Protein AF-A0A1F8R1N7-F1 (afdb_monomer)

Structure (mmCIF, N/CA/C/O backbone):
data_AF-A0A1F8R1N7-F1
#
_entry.id   AF-A0A1F8R1N7-F1
#
loop_
_atom_site.group_PDB
_atom_site.id
_atom_site.type_symbol
_atom_site.label_atom_id
_atom_site.label_alt_id
_atom_site.label_comp_id
_atom_site.label_asym_id
_atom_site.label_entity_id
_atom_site.label_seq_id
_atom_site.pdbx_PDB_ins_code
_atom_site.Cartn_x
_atom_site.Cartn_y
_atom_site.Cartn_z
_atom_site.occupancy
_atom_site.B_iso_or_equiv
_atom_site.auth_seq_id
_atom_site.auth_comp_id
_atom_site.auth_asym_id
_atom_site.auth_atom_id
_atom_site.pdbx_PDB_model_num
ATOM 1 N N . MET A 1 1 ? 7.085 11.440 -38.238 1.00 51.53 1 MET A N 1
ATOM 2 C CA . MET A 1 1 ? 8.169 12.320 -37.747 1.00 51.53 1 MET A CA 1
ATOM 3 C C . MET A 1 1 ? 9.220 11.448 -37.085 1.00 51.53 1 MET A C 1
ATOM 5 O O . MET A 1 1 ? 8.847 10.588 -36.297 1.00 51.53 1 MET A O 1
ATOM 9 N N . ALA A 1 2 ? 10.485 11.597 -37.475 1.00 69.75 2 ALA A N 1
ATOM 10 C CA . ALA A 1 2 ? 11.589 10.784 -36.971 1.00 69.75 2 ALA A CA 1
ATOM 11 C C . ALA A 1 2 ? 11.955 11.189 -35.533 1.00 69.75 2 ALA A C 1
ATOM 13 O O . ALA A 1 2 ? 11.942 12.374 -35.202 1.00 69.75 2 ALA A O 1
ATOM 14 N N . TRP A 1 3 ? 12.261 10.209 -34.681 1.00 69.00 3 TRP A N 1
ATOM 15 C CA . TRP A 1 3 ? 12.754 10.440 -33.322 1.00 69.00 3 TRP A CA 1
ATOM 16 C C . TRP A 1 3 ? 14.112 11.156 -33.378 1.00 69.00 3 TRP A C 1
ATOM 18 O O . TRP A 1 3 ? 15.038 10.684 -34.038 1.00 69.00 3 TRP A O 1
ATOM 28 N N . VAL A 1 4 ? 14.226 12.312 -32.718 1.00 78.31 4 VAL A N 1
ATOM 29 C CA . VAL A 1 4 ? 15.441 13.140 -32.735 1.00 78.31 4 VAL A CA 1
ATOM 30 C C . VAL A 1 4 ? 16.352 12.725 -31.583 1.00 78.31 4 VAL A C 1
ATOM 32 O O . VAL A 1 4 ? 15.972 12.802 -30.412 1.00 78.31 4 VAL A O 1
ATOM 35 N N . LYS A 1 5 ? 17.578 12.303 -31.908 1.00 69.94 5 LYS A N 1
ATOM 36 C CA . LYS A 1 5 ? 18.599 11.933 -30.918 1.00 69.94 5 LYS A CA 1
ATOM 37 C C . LYS A 1 5 ? 18.843 13.110 -29.963 1.00 69.94 5 LYS A C 1
ATOM 39 O O . LYS A 1 5 ? 19.191 14.200 -30.401 1.00 69.94 5 LYS A O 1
ATOM 44 N N . GLY A 1 6 ? 18.657 12.881 -28.662 1.00 74.56 6 GLY A N 1
ATOM 45 C CA . GLY A 1 6 ? 18.794 13.906 -27.616 1.00 74.56 6 GLY A CA 1
ATOM 46 C C . GLY A 1 6 ? 17.485 14.588 -27.204 1.00 74.56 6 GLY A C 1
ATOM 47 O O . GLY A 1 6 ? 17.475 15.326 -26.221 1.00 74.56 6 GLY A O 1
ATOM 48 N N . GLN A 1 7 ? 16.371 14.306 -27.885 1.00 69.94 7 GLN A N 1
ATOM 49 C CA . GLN A 1 7 ? 15.054 14.802 -27.499 1.00 69.94 7 GLN A CA 1
ATOM 50 C C . GLN A 1 7 ? 14.266 13.697 -26.785 1.00 69.94 7 GLN A C 1
ATOM 52 O O . GLN A 1 7 ? 14.022 12.617 -27.326 1.00 69.94 7 GLN A O 1
ATOM 57 N N . SER A 1 8 ? 13.881 13.956 -25.532 1.00 74.62 8 SER A N 1
ATOM 58 C CA . SER A 1 8 ? 12.997 13.064 -24.777 1.00 74.62 8 SER A CA 1
ATOM 59 C C . SER A 1 8 ? 11.675 12.895 -25.529 1.00 74.62 8 SER A C 1
ATOM 61 O O . SER A 1 8 ? 11.036 13.886 -25.880 1.00 74.62 8 SER A O 1
ATOM 63 N N . GLY A 1 9 ? 11.219 11.651 -25.705 1.00 78.81 9 GLY A N 1
ATOM 64 C CA . GLY A 1 9 ? 9.892 11.351 -26.266 1.00 78.81 9 GLY A CA 1
ATOM 65 C C . GLY A 1 9 ? 8.728 11.874 -25.412 1.00 78.81 9 GLY A C 1
ATOM 66 O O . GLY A 1 9 ? 7.585 11.874 -25.855 1.00 78.81 9 GLY A O 1
ATOM 67 N N . ASN A 1 10 ? 9.015 12.359 -24.200 1.00 78.94 10 ASN A N 1
ATOM 68 C CA . ASN A 1 10 ? 8.086 13.097 -23.357 1.00 78.94 10 ASN A CA 1
ATOM 69 C C . ASN A 1 10 ? 8.626 14.524 -23.114 1.00 78.94 10 ASN A C 1
ATOM 71 O O . ASN A 1 10 ? 9.366 14.734 -22.142 1.00 78.94 10 ASN A O 1
ATOM 75 N N . PRO A 1 11 ? 8.268 15.502 -23.971 1.00 71.06 11 PRO A N 1
ATOM 76 C CA . PRO A 1 11 ? 8.748 16.886 -23.886 1.00 71.06 11 PRO A CA 1
ATOM 77 C C . PRO A 1 11 ? 8.355 17.591 -22.583 1.00 71.06 11 PRO A C 1
ATOM 79 O O . PRO A 1 11 ? 9.087 18.441 -22.088 1.00 71.06 11 PRO A O 1
ATOM 82 N N . ASN A 1 12 ? 7.219 17.206 -21.991 1.00 74.31 12 ASN A N 1
ATOM 83 C CA . ASN A 1 12 ? 6.725 17.765 -20.729 1.00 74.31 12 ASN A CA 1
ATOM 84 C C . ASN A 1 12 ? 7.313 17.071 -19.487 1.00 74.31 12 ASN A C 1
ATOM 86 O O . ASN A 1 12 ? 6.984 17.439 -18.354 1.00 74.31 12 ASN A O 1
ATOM 90 N N . GLY A 1 13 ? 8.178 16.073 -19.691 1.00 76.38 13 GLY A N 1
ATOM 91 C CA . GLY A 1 13 ? 8.804 15.299 -18.631 1.00 76.38 13 GLY A CA 1
ATOM 92 C C . GLY A 1 13 ? 7.802 14.541 -17.759 1.00 76.38 13 GLY A C 1
ATOM 93 O O . GLY A 1 13 ? 6.605 14.426 -18.041 1.00 76.38 13 GLY A O 1
ATOM 94 N N . ARG A 1 14 ? 8.297 13.979 -16.654 1.00 78.31 14 ARG A N 1
ATOM 95 C CA . ARG A 1 14 ? 7.434 13.318 -15.672 1.00 78.31 14 ARG A CA 1
ATOM 96 C C . ARG A 1 14 ? 6.408 14.331 -15.139 1.00 78.31 14 ARG A C 1
ATOM 98 O O . ARG A 1 14 ? 6.819 15.420 -14.728 1.00 78.31 14 ARG A O 1
ATOM 105 N N . PRO A 1 15 ? 5.107 13.988 -15.071 1.00 75.81 15 PRO A N 1
ATOM 106 C CA . PRO A 1 15 ? 4.104 14.861 -14.476 1.00 75.81 15 PRO A CA 1
ATOM 107 C C . PRO A 1 15 ? 4.576 15.407 -13.126 1.00 75.81 15 PRO A C 1
ATOM 109 O O . PRO A 1 15 ? 5.071 14.659 -12.277 1.00 75.81 15 PRO A O 1
ATOM 112 N N . ARG A 1 16 ? 4.447 16.728 -12.937 1.00 71.81 16 ARG A N 1
ATOM 113 C CA . ARG A 1 16 ? 4.850 17.415 -11.699 1.00 71.81 16 ARG A CA 1
ATOM 114 C C . ARG A 1 16 ? 4.289 16.670 -10.485 1.00 71.81 16 ARG A C 1
ATOM 116 O O . ARG A 1 16 ? 3.101 16.356 -10.478 1.00 71.81 16 ARG A O 1
ATOM 123 N N . LYS A 1 17 ? 5.115 16.450 -9.450 1.00 67.88 17 LYS A N 1
ATOM 124 C CA . LYS A 1 17 ? 4.814 15.582 -8.288 1.00 67.88 17 LYS A CA 1
ATOM 125 C C . LYS A 1 17 ? 3.396 15.760 -7.718 1.00 67.88 17 LYS A C 1
ATOM 127 O O . LYS A 1 17 ? 2.763 14.768 -7.405 1.00 67.88 17 LYS A O 1
ATOM 132 N N . LYS A 1 18 ? 2.866 16.988 -7.655 1.00 63.53 18 LYS A N 1
ATOM 133 C CA . LYS A 1 18 ? 1.514 17.296 -7.140 1.00 63.53 18 LYS A CA 1
ATOM 134 C C . LYS A 1 18 ? 0.350 16.719 -7.971 1.00 63.53 18 LYS A C 1
ATOM 136 O O . LYS A 1 18 ? -0.735 16.558 -7.434 1.00 63.53 18 LYS A O 1
ATOM 141 N N . ARG A 1 19 ? 0.562 16.420 -9.259 1.00 72.31 19 ARG A N 1
ATOM 142 C CA . ARG A 1 19 ? -0.432 15.823 -10.177 1.00 72.31 19 ARG A CA 1
ATOM 143 C C . ARG A 1 19 ? -0.252 14.316 -10.360 1.00 72.31 19 ARG A C 1
ATOM 145 O O . ARG A 1 19 ? -1.028 13.689 -11.070 1.00 72.31 19 ARG A O 1
ATOM 152 N N . ALA A 1 20 ? 0.790 13.731 -9.772 1.00 82.94 20 ALA A N 1
ATOM 153 C CA . ALA A 1 20 ? 1.000 12.297 -9.859 1.00 82.94 20 ALA A CA 1
ATOM 154 C C . ALA A 1 20 ? -0.038 11.574 -8.991 1.00 82.94 20 ALA A C 1
ATOM 156 O O . ALA A 1 20 ? -0.236 11.940 -7.832 1.00 82.94 20 ALA A O 1
ATOM 157 N N . LEU A 1 21 ? -0.645 10.509 -9.524 1.00 82.00 21 LEU A N 1
ATOM 158 C CA . LEU A 1 21 ? -1.600 9.672 -8.792 1.00 82.00 21 LEU A CA 1
ATOM 159 C C . LEU A 1 21 ? -1.032 9.203 -7.443 1.00 82.00 21 LEU A C 1
ATOM 161 O O . LEU A 1 21 ? -1.725 9.230 -6.436 1.00 82.00 21 LEU A O 1
ATOM 165 N N . SER A 1 22 ? 0.258 8.867 -7.392 1.00 82.88 22 SER A N 1
ATOM 166 C CA . SER A 1 22 ? 0.938 8.472 -6.154 1.00 82.88 22 SER A CA 1
ATOM 167 C C . SER A 1 22 ? 0.954 9.566 -5.081 1.00 82.88 22 SER A C 1
ATOM 169 O O . SER A 1 22 ? 0.879 9.255 -3.892 1.00 82.88 22 SER A O 1
ATOM 171 N N . ALA A 1 23 ? 1.025 10.841 -5.470 1.00 82.81 23 ALA A N 1
ATOM 172 C CA . ALA A 1 23 ? 0.930 11.951 -4.528 1.00 82.81 23 ALA A CA 1
ATOM 173 C C . ALA A 1 23 ? -0.506 12.129 -4.027 1.00 82.81 23 ALA A C 1
ATOM 175 O O . ALA A 1 23 ? -0.703 12.283 -2.826 1.00 82.81 23 ALA A O 1
ATOM 176 N N . LEU A 1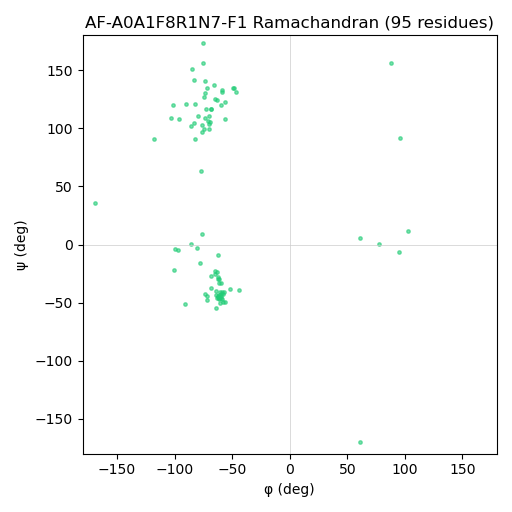 24 ? -1.498 12.024 -4.917 1.00 89.25 24 LEU A N 1
ATOM 177 C CA . LEU A 1 24 ? -2.913 12.084 -4.539 1.00 89.25 24 LEU A CA 1
ATOM 178 C C . LEU A 1 24 ? -3.285 10.945 -3.584 1.00 89.25 24 LEU A C 1
ATOM 180 O O . LEU A 1 24 ? -3.870 11.197 -2.534 1.00 89.25 24 LEU A O 1
ATOM 184 N N . LEU A 1 25 ? -2.868 9.714 -3.889 1.00 88.88 25 LEU A N 1
ATOM 185 C CA . LEU A 1 25 ? -3.076 8.547 -3.028 1.00 88.88 25 LEU A CA 1
ATOM 186 C C . LEU A 1 25 ? -2.410 8.722 -1.659 1.00 88.88 25 LEU A C 1
ATOM 188 O O . LEU A 1 25 ? -3.013 8.392 -0.640 1.00 88.88 25 LEU A O 1
ATOM 192 N N . ARG A 1 26 ? -1.196 9.288 -1.608 1.00 88.06 26 ARG A N 1
ATOM 193 C CA . ARG A 1 26 ? -0.511 9.587 -0.340 1.00 88.06 26 ARG A CA 1
ATOM 194 C C . ARG A 1 26 ? -1.264 10.634 0.480 1.00 88.06 26 ARG A C 1
ATOM 196 O O . ARG A 1 26 ? -1.404 10.453 1.688 1.00 88.06 26 ARG A O 1
ATOM 203 N N . THR A 1 27 ? -1.750 11.696 -0.159 1.00 92.06 27 THR A N 1
ATOM 204 C CA . THR A 1 27 ? -2.542 12.740 0.502 1.00 92.06 27 THR A CA 1
ATOM 205 C C . THR A 1 27 ? -3.853 12.171 1.033 1.00 92.06 27 THR A C 1
ATOM 207 O O . THR A 1 27 ? -4.108 12.258 2.231 1.00 92.06 27 THR A O 1
ATOM 210 N N . VAL A 1 28 ? -4.652 11.524 0.180 1.00 92.81 28 VAL A N 1
ATOM 211 C CA . VAL A 1 28 ? -5.951 10.950 0.563 1.00 92.81 28 VAL A CA 1
ATOM 212 C C . VAL A 1 28 ? -5.779 9.877 1.636 1.00 92.81 28 VAL A C 1
ATOM 214 O O . VAL A 1 28 ? -6.467 9.918 2.654 1.00 92.81 28 VAL A O 1
ATOM 217 N N . GLY A 1 29 ? -4.828 8.958 1.467 1.00 91.81 29 GLY A N 1
ATOM 218 C CA . GLY A 1 29 ? -4.559 7.894 2.435 1.00 91.81 29 GLY A CA 1
ATOM 219 C C . GLY A 1 29 ? -4.082 8.402 3.801 1.00 91.81 29 GLY A C 1
ATOM 220 O O . GLY A 1 29 ? -4.255 7.708 4.801 1.00 91.81 29 GLY A O 1
ATOM 221 N N . GLY A 1 30 ? -3.498 9.603 3.865 1.00 93.19 30 GLY A N 1
ATOM 222 C CA . GLY A 1 30 ? -3.104 10.257 5.115 1.00 93.19 30 GLY A CA 1
ATOM 223 C C . GLY A 1 30 ? -4.259 10.907 5.884 1.00 93.19 30 GLY A C 1
ATOM 224 O O . GLY A 1 30 ? -4.092 11.207 7.064 1.00 93.19 30 GLY A O 1
ATOM 225 N N . THR A 1 31 ? -5.416 11.113 5.248 1.00 95.88 31 THR A N 1
ATOM 226 C CA . THR A 1 31 ? -6.595 11.702 5.904 1.00 95.88 31 THR A CA 1
ATOM 227 C C . THR A 1 31 ? -7.291 10.707 6.833 1.00 95.88 31 THR A C 1
ATOM 229 O O . 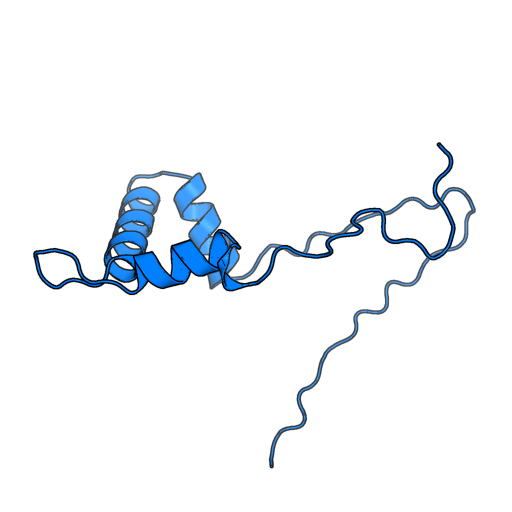THR A 1 31 ? -7.163 9.486 6.681 1.00 95.88 31 THR A O 1
ATOM 232 N N . LYS A 1 32 ? -8.030 11.239 7.811 1.00 95.38 32 LYS A N 1
ATOM 233 C CA . LYS A 1 32 ? -8.904 10.453 8.685 1.00 95.38 32 LYS A CA 1
ATOM 234 C C . LYS A 1 32 ? -10.271 10.241 8.025 1.00 95.38 32 LYS A C 1
ATOM 236 O O . LYS A 1 32 ? -10.687 11.044 7.191 1.00 95.38 32 LYS A O 1
ATOM 241 N N . THR A 1 33 ? -10.926 9.133 8.347 1.00 92.44 33 THR A N 1
ATOM 242 C CA . THR A 1 33 ? -12.360 8.928 8.116 1.00 92.44 33 THR A CA 1
ATOM 243 C C . THR A 1 33 ? -13.172 9.717 9.138 1.00 92.44 33 THR A C 1
ATOM 245 O O . THR A 1 33 ? -12.602 10.266 10.085 1.00 92.44 33 THR A O 1
ATOM 248 N N . ASP A 1 34 ? -14.492 9.739 8.966 1.00 91.62 34 ASP A N 1
ATOM 249 C CA . ASP A 1 34 ? -15.413 10.398 9.900 1.00 91.62 34 ASP A CA 1
ATOM 250 C C . ASP A 1 34 ? -15.308 9.787 11.311 1.00 91.62 34 ASP A C 1
ATOM 252 O O . ASP A 1 34 ? -15.305 10.508 12.304 1.00 91.62 34 ASP A O 1
ATOM 256 N N . ASP A 1 35 ? -15.027 8.481 11.396 1.00 90.88 35 ASP A N 1
ATOM 257 C CA . ASP A 1 35 ? -14.740 7.755 12.647 1.00 90.88 35 ASP A CA 1
ATOM 258 C C . ASP A 1 35 ? -13.324 8.003 13.218 1.00 90.88 35 ASP A C 1
ATOM 260 O O . ASP A 1 35 ? -12.855 7.290 14.108 1.00 90.88 35 ASP A O 1
ATOM 264 N N . GLY A 1 36 ? -12.567 8.953 12.663 1.00 92.12 36 GLY A N 1
ATOM 265 C CA . GLY A 1 36 ? -11.241 9.347 13.151 1.00 92.12 36 GLY A CA 1
ATOM 266 C C . GLY A 1 36 ? -10.080 8.406 12.791 1.00 92.12 36 GLY A C 1
ATOM 267 O O . GLY A 1 36 ? -8.927 8.699 13.136 1.00 92.12 36 GLY A O 1
ATOM 268 N N . LYS A 1 37 ? -10.326 7.306 12.069 1.00 92.81 37 LYS A N 1
ATOM 269 C CA . LYS A 1 37 ? -9.294 6.334 11.662 1.00 92.81 37 LYS A CA 1
ATOM 270 C C . LYS A 1 37 ? -8.556 6.787 10.402 1.00 92.81 37 LYS A C 1
ATOM 272 O O . LYS A 1 37 ? -9.152 7.315 9.473 1.00 92.81 37 LYS A O 1
ATOM 277 N N . VAL A 1 38 ? -7.243 6.562 10.325 1.00 95.38 38 VAL A N 1
ATOM 278 C CA . VAL A 1 38 ? -6.449 6.947 9.142 1.00 95.38 38 VAL A CA 1
ATOM 279 C C . VAL A 1 38 ? -6.726 5.988 7.977 1.00 95.38 38 VAL A C 1
ATOM 281 O O . VAL A 1 38 ? -6.540 4.779 8.116 1.00 95.38 38 VAL A O 1
ATOM 284 N N . LYS A 1 39 ? -7.097 6.510 6.802 1.00 93.62 39 LYS A N 1
ATOM 285 C CA . LYS A 1 39 ? -7.538 5.701 5.646 1.00 93.62 39 LYS A CA 1
ATOM 286 C C . LYS A 1 39 ? -6.520 4.661 5.179 1.00 93.62 39 LYS A C 1
ATOM 288 O O . LYS A 1 39 ? -6.894 3.528 4.898 1.00 93.62 39 LYS A O 1
ATOM 293 N N . LYS A 1 40 ? -5.227 5.000 5.138 1.00 92.56 40 LYS A N 1
ATOM 294 C CA . LYS A 1 40 ? -4.173 4.040 4.753 1.00 92.56 40 LYS A CA 1
ATOM 295 C C . LYS A 1 40 ? -4.075 2.844 5.707 1.00 92.56 40 LYS A C 1
ATOM 297 O O . LYS A 1 40 ? -3.689 1.767 5.274 1.00 92.56 40 LYS A O 1
ATOM 302 N N . ARG A 1 41 ? -4.421 3.032 6.987 1.00 93.31 41 ARG A N 1
ATOM 303 C CA . ARG A 1 41 ? -4.437 1.948 7.975 1.00 93.31 41 ARG A CA 1
ATOM 304 C C . ARG A 1 41 ? -5.610 1.009 7.712 1.00 93.31 41 ARG A C 1
ATOM 306 O O . ARG A 1 41 ? -5.397 -0.188 7.620 1.00 93.31 41 ARG A O 1
ATOM 313 N N . LEU A 1 42 ? -6.801 1.566 7.501 1.00 94.75 42 LEU A N 1
ATOM 314 C CA . LEU A 1 42 ? -7.988 0.787 7.139 1.00 94.75 42 LEU A CA 1
ATOM 315 C C . LEU A 1 42 ? -7.787 -0.007 5.846 1.00 94.75 42 LEU A C 1
ATOM 317 O O . LEU A 1 42 ? -8.188 -1.161 5.760 1.00 94.75 42 LEU A O 1
ATOM 321 N N . LEU A 1 43 ? -7.136 0.596 4.847 1.00 93.56 43 LEU A N 1
ATOM 322 C CA . LEU A 1 43 ? -6.807 -0.101 3.608 1.00 93.56 43 LEU A CA 1
ATOM 323 C C . LEU A 1 43 ? -5.863 -1.284 3.860 1.00 93.56 43 LEU A C 1
ATOM 325 O O . LEU A 1 43 ? -6.097 -2.359 3.323 1.00 93.56 43 LEU A O 1
ATOM 329 N N . ALA A 1 44 ? -4.829 -1.105 4.687 1.00 92.31 44 ALA A N 1
ATOM 330 C CA . ALA A 1 44 ? -3.919 -2.191 5.043 1.00 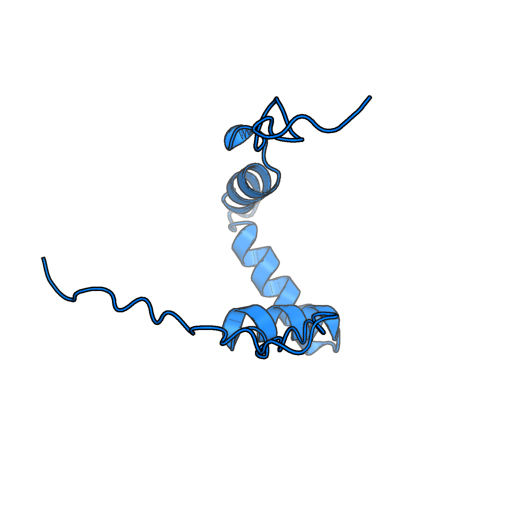92.31 44 ALA A CA 1
ATOM 331 C C . ALA A 1 44 ? -4.645 -3.329 5.782 1.00 92.31 44 ALA A C 1
ATOM 333 O O . ALA A 1 44 ? -4.471 -4.489 5.423 1.00 92.31 44 ALA A O 1
ATOM 334 N N . GLU A 1 45 ? -5.495 -2.999 6.759 1.00 94.19 45 GLU A N 1
ATOM 335 C CA . GLU A 1 45 ? -6.323 -3.973 7.488 1.00 94.19 45 GLU A CA 1
ATOM 336 C C . GLU A 1 45 ? -7.235 -4.759 6.527 1.00 94.19 45 GLU A C 1
ATOM 338 O O . GLU A 1 45 ? -7.301 -5.983 6.598 1.00 94.19 45 GLU A O 1
ATOM 343 N 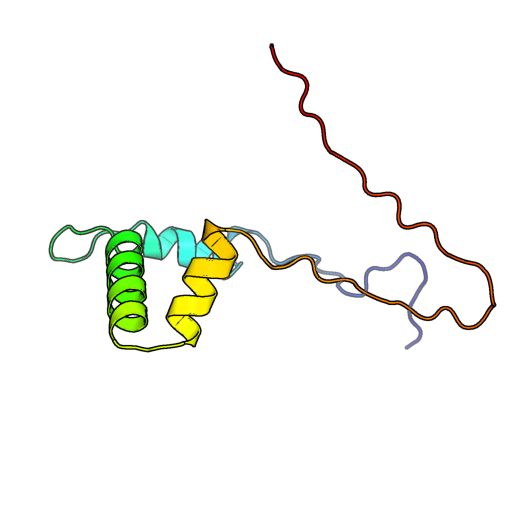N . LYS A 1 46 ? -7.853 -4.077 5.555 1.00 95.25 46 LYS A N 1
ATOM 344 C CA . LYS A 1 46 ? -8.727 -4.712 4.561 1.00 95.25 46 LYS A CA 1
ATOM 345 C C . LYS A 1 46 ? -7.981 -5.619 3.578 1.00 95.25 46 LYS A C 1
ATOM 347 O O . LYS A 1 46 ? -8.500 -6.660 3.195 1.00 95.25 46 LYS A O 1
ATOM 352 N N . ILE A 1 47 ? -6.769 -5.242 3.165 1.00 95.19 47 ILE A N 1
ATOM 353 C CA . ILE A 1 47 ? -5.933 -6.092 2.301 1.00 95.19 47 ILE A CA 1
ATOM 354 C C . ILE A 1 47 ? -5.564 -7.389 3.035 1.00 95.19 47 ILE A C 1
ATOM 356 O O . ILE A 1 47 ? -5.615 -8.460 2.436 1.00 95.19 47 ILE A O 1
ATOM 360 N N . TRP A 1 48 ? -5.253 -7.308 4.332 1.00 94.88 48 TRP A N 1
ATOM 361 C CA . TRP A 1 48 ? -5.009 -8.491 5.161 1.00 94.88 48 TRP A CA 1
ATOM 362 C C . TRP A 1 48 ? -6.239 -9.382 5.290 1.00 94.88 48 TRP A C 1
ATOM 364 O O . TRP A 1 48 ? -6.128 -10.590 5.113 1.00 94.88 48 TRP A O 1
ATOM 374 N N . GLU A 1 49 ? -7.406 -8.798 5.553 1.00 97.12 49 GLU A N 1
ATOM 375 C CA . GLU A 1 49 ? -8.668 -9.540 5.612 1.00 97.12 49 GLU A CA 1
ATOM 376 C C . GLU A 1 49 ? -8.921 -10.308 4.306 1.00 97.12 49 GLU A C 1
ATOM 378 O O . GLU A 1 49 ? -9.128 -11.519 4.337 1.00 97.12 49 GLU A O 1
ATOM 383 N N . LEU A 1 50 ? -8.797 -9.640 3.153 1.00 96.94 50 LEU A N 1
ATOM 384 C CA . LEU A 1 50 ? -8.960 -10.273 1.839 1.00 96.94 50 LEU A CA 1
ATOM 385 C C . LEU A 1 50 ? -7.973 -11.426 1.625 1.00 96.94 50 LEU A C 1
ATOM 387 O O . LEU A 1 50 ? -8.378 -12.519 1.223 1.00 96.94 50 LEU A O 1
ATOM 391 N N . ALA A 1 51 ? -6.695 -11.215 1.943 1.00 96.06 51 ALA A N 1
ATOM 392 C CA . ALA A 1 51 ? -5.678 -12.254 1.821 1.00 96.06 51 ALA A CA 1
ATOM 393 C C . ALA A 1 51 ? -6.002 -13.479 2.695 1.00 96.06 51 ALA A C 1
ATOM 395 O O . ALA A 1 51 ? -5.899 -14.611 2.225 1.00 96.06 51 ALA A O 1
ATOM 396 N N . LEU A 1 52 ? -6.457 -13.261 3.933 1.00 95.69 52 LEU A N 1
ATOM 397 C CA . LEU A 1 52 ? -6.845 -14.338 4.851 1.00 95.69 52 LEU A CA 1
ATOM 398 C C . LEU A 1 52 ? -8.111 -15.081 4.398 1.00 95.69 52 LEU A C 1
ATOM 400 O O . LEU A 1 52 ? -8.255 -16.264 4.693 1.00 95.69 52 LEU A O 1
ATOM 404 N N . THR A 1 53 ? -9.001 -14.425 3.647 1.00 96.62 53 THR A N 1
ATOM 405 C CA . THR A 1 53 ? -10.177 -15.074 3.031 1.00 96.62 53 THR A CA 1
ATOM 406 C C . THR A 1 53 ? -9.866 -15.836 1.739 1.00 96.62 53 THR A C 1
ATOM 408 O O . THR A 1 53 ? -10.753 -16.486 1.190 1.00 96.62 53 THR A O 1
ATOM 411 N N . GLY A 1 54 ? -8.618 -15.793 1.260 1.00 94.38 54 GLY A N 1
ATOM 412 C CA . GLY A 1 54 ? -8.168 -16.537 0.082 1.00 94.38 54 GLY A CA 1
ATOM 413 C C . GLY A 1 54 ? -8.030 -15.712 -1.200 1.00 94.38 54 GLY A C 1
ATOM 414 O O . GLY A 1 54 ? -7.836 -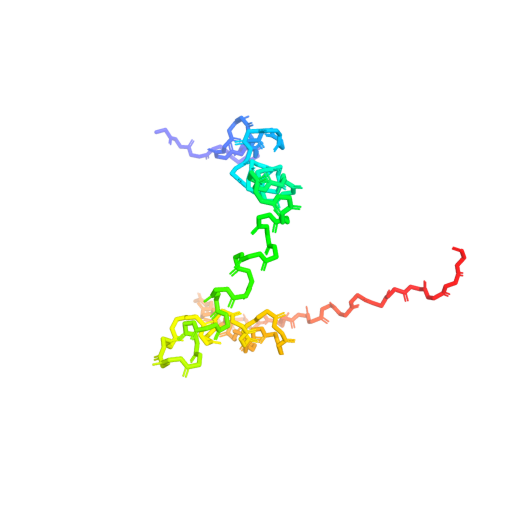16.292 -2.269 1.00 94.38 54 GLY A O 1
ATOM 415 N N . ASP A 1 55 ? -8.091 -14.377 -1.134 1.00 96.75 55 ASP A N 1
ATOM 416 C CA . ASP A 1 55 ? -7.757 -13.531 -2.283 1.00 96.75 55 ASP A CA 1
ATOM 417 C C . ASP A 1 55 ? -6.243 -13.596 -2.562 1.00 96.75 55 ASP A C 1
ATOM 419 O O . ASP A 1 55 ? -5.415 -12.981 -1.880 1.00 96.75 55 ASP A O 1
ATOM 423 N N . LEU A 1 56 ? -5.881 -14.350 -3.602 1.00 93.81 56 LEU A N 1
ATOM 424 C CA . LEU A 1 56 ? -4.492 -14.555 -4.010 1.00 93.81 56 LEU A CA 1
ATOM 425 C C . LEU A 1 56 ? -3.812 -13.270 -4.504 1.00 93.81 56 LEU A C 1
ATOM 427 O O . LEU A 1 56 ? -2.588 -13.159 -4.413 1.00 93.81 56 LEU A O 1
ATOM 431 N N . VAL A 1 57 ? -4.566 -12.289 -5.011 1.00 94.06 57 VAL A N 1
ATOM 432 C CA . VAL A 1 57 ? -4.006 -10.997 -5.435 1.00 94.06 57 VAL A CA 1
ATOM 433 C C . VAL A 1 57 ? -3.606 -10.186 -4.207 1.00 94.06 57 VAL A C 1
ATOM 435 O O . VAL A 1 57 ? -2.497 -9.649 -4.169 1.00 94.06 57 VAL A O 1
ATOM 438 N N . ALA A 1 58 ? -4.461 -10.141 -3.184 1.00 92.56 58 ALA A N 1
ATOM 439 C CA . ALA A 1 58 ? -4.139 -9.492 -1.915 1.00 92.56 58 ALA A CA 1
ATOM 440 C C . ALA A 1 58 ? -2.935 -10.159 -1.228 1.00 92.56 58 ALA A C 1
ATOM 442 O O . ALA A 1 58 ? -1.997 -9.467 -0.820 1.00 92.56 58 ALA A O 1
ATOM 443 N N . ALA A 1 59 ? -2.911 -11.496 -1.182 1.00 91.56 59 ALA A N 1
ATOM 444 C CA . ALA A 1 59 ? -1.791 -12.261 -0.634 1.00 91.56 59 ALA A CA 1
ATOM 445 C C . ALA A 1 59 ? -0.477 -11.982 -1.385 1.00 91.56 59 ALA A C 1
ATOM 447 O O . ALA A 1 59 ? 0.556 -11.727 -0.763 1.00 91.56 59 ALA A O 1
ATOM 448 N N . ARG A 1 60 ? -0.518 -11.945 -2.723 1.00 89.69 60 ARG A N 1
ATOM 449 C CA . ARG A 1 60 ? 0.641 -11.604 -3.557 1.00 89.69 60 ARG A CA 1
ATOM 450 C C . ARG A 1 60 ? 1.152 -10.190 -3.284 1.00 89.69 60 ARG A C 1
ATOM 452 O O . ARG A 1 60 ? 2.360 -10.003 -3.187 1.00 89.69 60 ARG A O 1
ATOM 459 N N . ILE A 1 61 ? 0.262 -9.202 -3.157 1.00 89.56 61 ILE A N 1
ATOM 460 C CA . ILE A 1 61 ? 0.655 -7.822 -2.830 1.00 89.56 61 ILE A CA 1
ATOM 461 C C . ILE A 1 61 ? 1.378 -7.788 -1.483 1.00 89.56 61 ILE A C 1
ATOM 463 O O . ILE A 1 61 ? 2.426 -7.162 -1.375 1.00 89.56 61 ILE A O 1
ATOM 467 N N . ILE A 1 62 ? 0.861 -8.465 -0.460 1.00 89.62 62 ILE A N 1
ATOM 468 C CA . ILE A 1 62 ? 1.534 -8.517 0.844 1.00 89.62 62 ILE A CA 1
ATOM 469 C C . ILE A 1 62 ? 2.923 -9.147 0.695 1.00 89.62 62 ILE A C 1
ATOM 471 O O . ILE A 1 62 ? 3.909 -8.540 1.107 1.00 89.62 62 ILE A O 1
ATOM 475 N N . TYR A 1 63 ? 3.015 -10.306 0.041 1.00 86.69 63 TYR A N 1
ATOM 476 C CA . TYR A 1 63 ? 4.276 -11.020 -0.156 1.00 86.69 63 TYR A CA 1
ATOM 477 C C . TYR A 1 63 ? 5.331 -10.169 -0.887 1.00 86.69 63 TYR A C 1
ATOM 479 O O . TYR A 1 63 ? 6.438 -9.988 -0.385 1.00 86.69 63 TYR A O 1
ATOM 487 N N . GLU A 1 64 ? 4.973 -9.552 -2.018 1.00 86.25 64 GLU A N 1
ATOM 488 C CA . GLU A 1 64 ? 5.902 -8.752 -2.834 1.00 86.25 64 GLU A CA 1
ATOM 489 C C . GLU A 1 64 ? 6.468 -7.518 -2.112 1.00 86.25 64 GLU A C 1
ATOM 491 O O . GLU A 1 64 ? 7.561 -7.057 -2.452 1.00 86.25 64 GLU A O 1
ATOM 496 N N . TYR A 1 65 ? 5.727 -6.952 -1.156 1.00 80.81 65 TYR A N 1
ATOM 497 C CA . TYR A 1 65 ? 6.131 -5.744 -0.430 1.00 80.81 65 TYR A CA 1
ATOM 498 C C .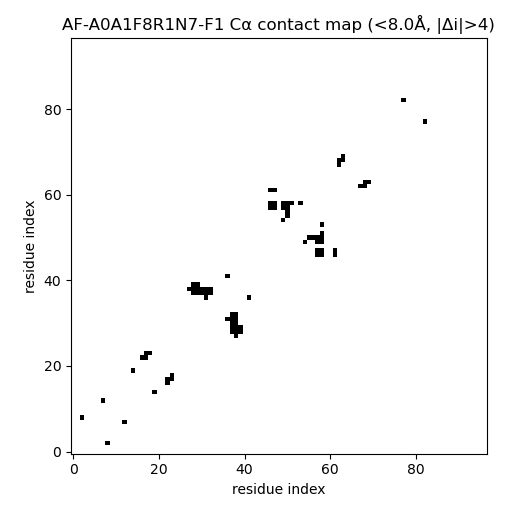 TYR A 1 65 ? 6.714 -6.026 0.964 1.00 80.81 65 TYR A C 1
ATOM 500 O O . TYR A 1 65 ? 7.444 -5.174 1.472 1.00 80.81 65 TYR A O 1
ATOM 508 N N . CYS A 1 66 ? 6.416 -7.179 1.573 1.00 81.00 66 CYS A N 1
ATOM 509 C CA . CYS A 1 66 ? 6.967 -7.589 2.868 1.00 81.00 66 CYS A CA 1
ATOM 510 C C . CYS A 1 66 ? 8.262 -8.398 2.727 1.00 81.00 66 CYS A C 1
ATOM 512 O O . CYS A 1 66 ? 9.258 -8.029 3.343 1.00 81.00 66 CYS A O 1
ATOM 514 N N . ASP A 1 67 ? 8.264 -9.438 1.891 1.00 74.56 67 ASP A N 1
ATOM 515 C CA . ASP A 1 67 ? 9.424 -10.323 1.691 1.00 74.56 67 ASP A CA 1
ATOM 516 C C . ASP A 1 67 ? 10.253 -9.934 0.452 1.00 74.56 67 ASP A C 1
ATOM 518 O O . ASP A 1 67 ? 11.335 -10.468 0.207 1.00 74.56 67 ASP A O 1
ATOM 522 N N . GLY A 1 68 ? 9.771 -8.943 -0.305 1.00 67.38 68 GLY A N 1
ATOM 523 C CA . GLY A 1 68 ? 10.379 -8.472 -1.543 1.00 67.38 68 GLY A CA 1
ATOM 524 C C . GLY A 1 68 ? 9.885 -9.246 -2.764 1.00 67.38 68 GLY A C 1
ATOM 525 O O . GLY A 1 68 ? 9.413 -10.379 -2.686 1.00 67.38 68 GLY A O 1
ATOM 526 N N . LYS A 1 69 ? 9.975 -8.617 -3.941 1.00 63.34 69 LYS A N 1
ATOM 527 C CA . LYS A 1 69 ? 9.652 -9.305 -5.194 1.00 63.34 69 LYS A CA 1
ATOM 528 C C . LYS A 1 69 ? 10.662 -10.430 -5.438 1.00 63.34 69 LYS A C 1
ATOM 530 O O . LYS A 1 69 ? 11.863 -10.176 -5.306 1.00 63.34 69 LYS A O 1
ATOM 535 N N . PRO A 1 70 ? 10.215 -11.623 -5.874 1.00 60.84 70 PRO A N 1
ATOM 536 C CA . PRO A 1 70 ? 11.117 -12.632 -6.413 1.00 60.84 70 PRO A CA 1
ATOM 537 C C . PRO A 1 70 ? 12.023 -11.990 -7.466 1.00 60.84 70 PRO A C 1
ATOM 539 O O . PRO A 1 70 ? 11.544 -11.213 -8.294 1.00 60.84 70 PRO A O 1
ATOM 542 N N . THR A 1 71 ? 13.326 -12.274 -7.414 1.00 59.81 71 THR A N 1
ATOM 543 C CA . THR A 1 71 ? 14.303 -11.697 -8.342 1.00 59.81 71 THR A CA 1
ATOM 544 C C . THR A 1 71 ? 13.899 -12.002 -9.783 1.00 59.81 71 THR A C 1
ATOM 546 O O . THR A 1 71 ? 14.008 -13.137 -10.248 1.00 59.81 71 THR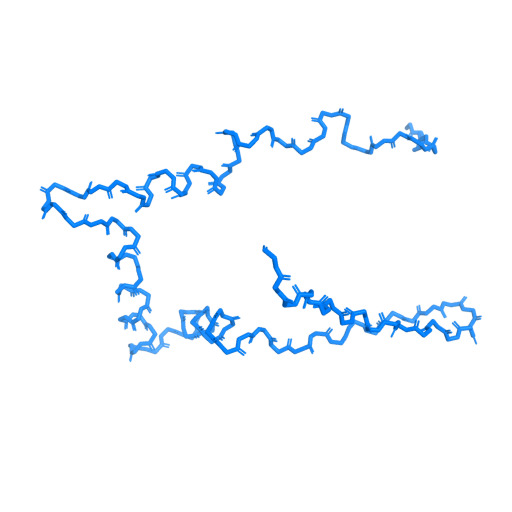 A O 1
ATOM 549 N N . GLU A 1 72 ? 13.432 -10.982 -10.496 1.00 60.72 72 GLU A N 1
ATOM 550 C CA . GLU A 1 72 ? 13.054 -11.095 -11.898 1.00 60.72 72 GLU A CA 1
ATOM 551 C C . GLU A 1 72 ? 14.336 -11.139 -12.738 1.00 60.72 72 GLU A C 1
ATOM 553 O O . GLU A 1 72 ? 15.027 -10.134 -12.922 1.00 60.72 72 GLU A O 1
ATOM 558 N N . LYS A 1 73 ? 14.711 -12.336 -13.203 1.00 56.91 73 LYS A N 1
ATOM 559 C CA . LYS A 1 73 ? 15.833 -12.507 -14.130 1.00 56.91 73 LYS A CA 1
ATOM 560 C C . LYS A 1 73 ? 15.376 -12.083 -15.520 1.00 56.91 73 LYS A C 1
ATOM 562 O O . LYS A 1 73 ? 14.764 -12.866 -16.241 1.00 56.91 73 LYS A O 1
ATOM 567 N N . LEU A 1 74 ? 15.678 -10.845 -15.898 1.00 61.44 74 LEU A N 1
ATOM 568 C CA . LEU A 1 74 ? 15.471 -10.387 -17.265 1.00 61.44 74 LEU A CA 1
ATOM 569 C C . LEU A 1 74 ? 16.561 -11.001 -18.157 1.00 61.44 74 LEU A C 1
ATOM 571 O O . LEU A 1 74 ? 17.698 -10.530 -18.178 1.00 61.44 74 LEU A O 1
ATOM 575 N N . VAL A 1 75 ? 16.232 -12.080 -18.868 1.00 56.50 75 VAL A N 1
ATOM 576 C CA . VAL A 1 75 ? 17.107 -12.625 -19.912 1.00 56.50 75 VAL A CA 1
ATOM 577 C C . VAL A 1 75 ? 16.855 -11.818 -21.181 1.00 56.50 75 VAL A C 1
ATOM 579 O O . VAL A 1 75 ? 15.819 -11.960 -21.824 1.00 56.50 75 VAL A O 1
ATOM 582 N N . HIS A 1 76 ? 17.783 -10.922 -21.512 1.00 56.12 76 HIS A N 1
ATOM 583 C CA . HIS A 1 76 ? 17.789 -10.232 -22.796 1.00 56.12 76 HIS A CA 1
ATOM 584 C C . HIS A 1 76 ? 18.729 -10.981 -23.744 1.00 56.12 76 HIS A C 1
ATOM 586 O O . HIS A 1 76 ? 19.947 -10.942 -23.563 1.00 56.12 76 HIS A O 1
ATOM 592 N N . GLU A 1 77 ? 18.174 -11.680 -24.735 1.00 55.88 77 GLU A N 1
ATOM 593 C CA . GLU A 1 77 ? 18.971 -12.233 -25.830 1.00 55.88 77 GLU A CA 1
ATOM 594 C C . GLU A 1 77 ? 19.395 -11.094 -26.758 1.00 55.88 77 GLU A C 1
ATOM 596 O O . GLU A 1 77 ? 18.585 -10.487 -27.458 1.00 55.88 77 GLU A O 1
ATOM 601 N N . ILE A 1 78 ? 20.689 -10.781 -26.721 1.00 59.53 78 ILE A N 1
ATOM 602 C CA . ILE A 1 78 ? 21.319 -9.834 -27.634 1.00 59.53 78 ILE A CA 1
ATOM 603 C C . ILE A 1 78 ? 21.633 -10.602 -28.924 1.00 59.53 78 ILE A C 1
ATOM 605 O O . ILE A 1 78 ? 22.409 -11.562 -28.869 1.00 59.53 78 ILE A O 1
ATOM 609 N N . PRO A 1 79 ? 21.103 -10.194 -30.088 1.00 55.88 79 PRO A N 1
ATOM 610 C CA . PRO A 1 79 ? 21.441 -10.809 -31.363 1.00 55.88 79 PRO A CA 1
ATOM 611 C C . PRO A 1 79 ? 22.818 -10.323 -31.839 1.00 55.88 79 PRO A C 1
ATOM 613 O O . PRO A 1 79 ? 22.890 -9.622 -32.837 1.00 55.88 79 PRO A O 1
ATOM 616 N N . ASP A 1 80 ? 23.894 -10.630 -31.096 1.00 55.53 80 ASP A N 1
ATOM 617 C CA . ASP A 1 80 ? 25.280 -10.570 -31.608 1.00 55.53 80 ASP A CA 1
ATOM 618 C C . ASP A 1 80 ? 26.351 -11.212 -30.689 1.00 55.53 80 ASP A C 1
ATOM 620 O O . ASP A 1 80 ? 27.458 -10.693 -30.544 1.00 55.53 80 ASP A O 1
ATOM 624 N N . GLY A 1 81 ? 26.040 -12.313 -29.992 1.00 52.91 81 GLY A N 1
ATOM 625 C CA . GLY A 1 81 ? 27.055 -13.180 -29.356 1.00 52.91 81 GLY A CA 1
ATOM 626 C C . GLY A 1 81 ? 27.967 -12.561 -28.277 1.00 52.91 81 GLY A C 1
ATOM 627 O O . GLY A 1 81 ? 28.869 -13.237 -27.786 1.00 52.91 81 GLY A O 1
ATOM 628 N N . LYS A 1 82 ? 27.759 -11.306 -27.867 1.00 50.75 82 LYS A N 1
ATOM 629 C CA . LYS A 1 82 ? 28.537 -10.641 -26.814 1.00 50.75 82 LYS A CA 1
ATOM 630 C C . LYS A 1 82 ? 27.722 -10.614 -25.529 1.00 50.75 82 LYS A C 1
ATOM 632 O O . LYS A 1 82 ? 26.726 -9.903 -25.425 1.00 50.75 82 LYS A O 1
ATOM 637 N N . GLN A 1 83 ? 28.144 -11.420 -24.556 1.00 47.53 83 GLN A N 1
ATOM 638 C CA . GLN A 1 83 ? 27.533 -11.478 -23.231 1.00 47.53 83 GLN A CA 1
ATOM 639 C C . GLN A 1 83 ? 27.613 -10.105 -22.552 1.00 47.53 83 GLN A C 1
ATOM 641 O O . GLN A 1 83 ? 28.700 -9.582 -22.310 1.00 47.53 83 GLN A O 1
ATOM 646 N N . ALA A 1 84 ? 26.459 -9.526 -22.220 1.00 49.19 84 ALA A N 1
ATOM 647 C CA . ALA A 1 84 ? 26.393 -8.390 -21.315 1.00 49.19 84 ALA A CA 1
ATOM 648 C C . ALA A 1 84 ? 26.497 -8.908 -19.875 1.00 49.19 84 ALA A C 1
ATOM 650 O O . ALA A 1 84 ? 25.584 -9.559 -19.369 1.00 49.19 84 ALA A O 1
ATOM 651 N N . VAL A 1 85 ? 27.619 -8.628 -19.212 1.00 43.94 85 VAL A N 1
ATOM 652 C CA . VAL A 1 85 ? 27.758 -8.854 -17.770 1.00 43.94 85 VAL A CA 1
ATOM 653 C C . VAL A 1 85 ? 26.892 -7.812 -17.063 1.00 43.94 85 VAL A C 1
ATOM 655 O O . VAL A 1 85 ? 27.221 -6.626 -17.039 1.00 43.94 85 VAL A O 1
ATOM 658 N N . ILE A 1 86 ? 25.756 -8.244 -16.517 1.00 47.09 86 ILE A N 1
ATOM 659 C CA . ILE A 1 86 ? 24.918 -7.418 -15.646 1.00 47.09 86 ILE A CA 1
ATOM 660 C C . ILE A 1 86 ? 25.685 -7.252 -14.333 1.00 47.09 86 ILE A C 1
ATOM 662 O O . ILE A 1 86 ? 25.712 -8.156 -13.500 1.00 47.09 86 ILE A O 1
ATOM 666 N N . ALA A 1 87 ? 26.354 -6.114 -14.159 1.00 38.97 87 ALA A N 1
ATOM 667 C CA . ALA A 1 87 ? 26.964 -5.768 -12.886 1.00 38.97 87 ALA A CA 1
ATOM 668 C C . ALA A 1 87 ? 25.850 -5.455 -11.876 1.00 38.97 87 ALA A C 1
ATOM 670 O O . ALA A 1 87 ? 25.140 -4.455 -12.001 1.00 38.97 87 ALA A O 1
ATOM 671 N N . VAL A 1 88 ? 25.685 -6.328 -10.883 1.00 42.31 88 VAL A N 1
ATOM 672 C CA . VAL A 1 88 ? 24.883 -6.048 -9.691 1.00 42.31 88 VAL A CA 1
ATOM 673 C C . VAL A 1 88 ? 25.638 -4.987 -8.895 1.00 42.31 88 VAL A C 1
ATOM 675 O O . VAL A 1 88 ? 26.676 -5.270 -8.305 1.00 42.31 88 VAL A O 1
ATOM 678 N N . ILE A 1 89 ? 25.158 -3.745 -8.927 1.00 50.22 89 ILE A N 1
ATOM 679 C CA . ILE A 1 89 ? 25.716 -2.671 -8.104 1.00 50.22 89 ILE A CA 1
ATOM 680 C C . ILE A 1 89 ? 25.030 -2.747 -6.740 1.00 50.22 89 ILE A C 1
ATOM 682 O O . ILE A 1 89 ? 23.885 -2.318 -6.589 1.00 50.22 89 ILE A O 1
ATOM 686 N N . GLU A 1 90 ? 25.722 -3.303 -5.749 1.00 39.28 90 GLU A N 1
ATOM 687 C CA . GLU A 1 90 ? 25.342 -3.149 -4.345 1.00 39.28 90 GLU A CA 1
ATOM 688 C C . GLU A 1 90 ? 25.562 -1.694 -3.922 1.00 39.28 90 GLU A C 1
ATOM 690 O O . GLU A 1 90 ? 26.680 -1.177 -3.926 1.00 39.28 90 GLU A O 1
ATOM 695 N N . VAL A 1 91 ? 24.478 -1.008 -3.557 1.00 48.72 91 VAL A N 1
ATOM 696 C CA . VAL A 1 91 ? 24.561 0.318 -2.941 1.00 48.72 91 VAL A CA 1
ATOM 697 C C . VAL A 1 91 ? 24.832 0.125 -1.452 1.00 48.72 91 VAL A C 1
ATOM 699 O O . VAL A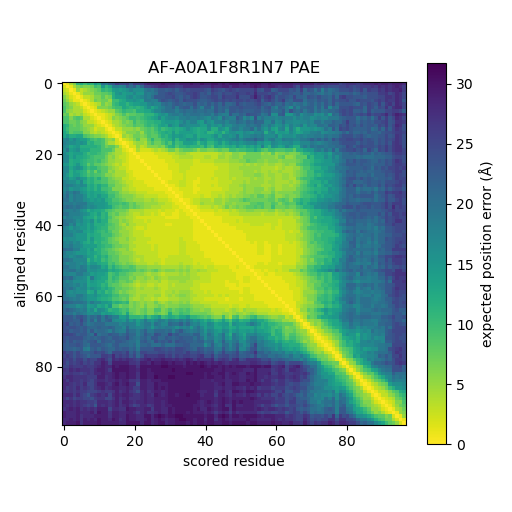 1 91 ? 23.903 0.012 -0.652 1.00 48.72 91 VAL A O 1
ATOM 702 N N . VAL A 1 92 ? 26.111 0.099 -1.084 1.00 58.81 92 VAL A N 1
ATOM 703 C CA . VAL A 1 92 ? 26.543 0.209 0.313 1.00 58.81 92 VAL A CA 1
ATOM 704 C C . VAL A 1 92 ? 26.338 1.660 0.746 1.00 58.81 92 VAL A C 1
ATOM 706 O O . VAL A 1 92 ? 26.931 2.580 0.179 1.00 58.81 92 VAL A O 1
ATOM 709 N N . ARG A 1 93 ? 25.459 1.892 1.727 1.00 49.62 93 ARG A N 1
ATOM 710 C CA . ARG A 1 93 ? 25.404 3.194 2.403 1.00 49.62 93 ARG A CA 1
ATOM 711 C C . ARG A 1 93 ? 26.621 3.276 3.322 1.00 49.62 93 ARG A C 1
ATOM 713 O O . ARG A 1 93 ? 26.839 2.324 4.063 1.00 49.62 93 ARG A O 1
ATOM 720 N N . PRO A 1 94 ? 27.407 4.361 3.289 1.00 51.59 94 PRO A N 1
ATOM 721 C CA . PRO A 1 94 ? 28.422 4.557 4.304 1.00 51.59 94 PRO A CA 1
ATOM 722 C C . PRO A 1 94 ? 27.703 4.837 5.623 1.00 51.59 94 PRO A C 1
ATOM 724 O O . PRO A 1 94 ? 26.949 5.806 5.745 1.00 51.59 94 PRO A O 1
ATOM 727 N N . ASP A 1 95 ? 27.896 3.945 6.582 1.00 57.00 95 ASP A N 1
ATOM 728 C CA . ASP A 1 95 ? 27.460 4.151 7.950 1.00 57.00 95 ASP A CA 1
ATOM 729 C C . ASP A 1 95 ? 28.237 5.334 8.543 1.00 57.00 95 ASP A C 1
ATOM 731 O O . ASP A 1 95 ? 29.466 5.329 8.568 1.00 57.00 95 ASP A O 1
ATOM 735 N N . GLY A 1 96 ? 27.507 6.329 9.050 1.00 52.44 96 GLY A N 1
ATOM 736 C CA . GLY A 1 96 ? 28.023 7.296 10.020 1.00 52.44 96 GLY A CA 1
ATOM 737 C C . GLY A 1 96 ? 28.550 8.623 9.467 1.00 52.44 96 GLY A C 1
ATOM 738 O O . GLY A 1 96 ? 29.745 8.770 9.229 1.00 52.44 96 GLY A O 1
ATOM 739 N N . ALA A 1 97 ? 27.659 9.618 9.402 1.00 38.66 97 ALA A N 1
ATOM 740 C CA . ALA A 1 97 ? 27.902 11.000 9.838 1.00 38.66 97 ALA A CA 1
ATOM 741 C C . ALA A 1 97 ? 26.562 11.715 10.063 1.00 38.66 97 ALA A C 1
ATOM 743 O O . ALA A 1 97 ? 25.695 11.631 9.161 1.00 38.66 97 ALA A O 1
#

Solvent-accessible surface area (backbone atoms only — not comparable to full-atom values): 6468 Å² total; per-residue (Å²): 134,82,88,53,92,92,59,65,96,53,85,81,54,78,68,57,66,86,76,30,67,72,45,47,50,52,54,58,31,66,34,60,46,96,88,66,48,44,41,49,56,55,51,51,55,50,39,51,53,40,26,76,74,64,38,63,66,41,40,48,53,50,44,39,72,74,79,45,63,77,85,80,80,81,83,76,86,6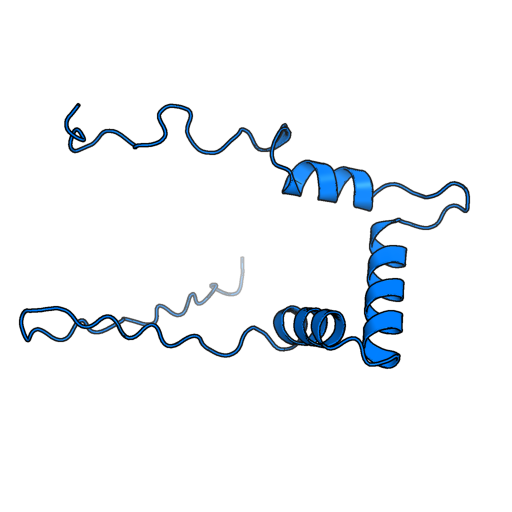5,98,73,88,67,85,79,82,82,78,82,78,80,84,78,75,83,83,85,132

Foldseek 3Di:
DDDDPPQPPDNVPDPDLCPDPVNVCVVQQQDADPVRHRNVVVVLVVLVVCVVVPNVVSVVVCCCVPVNDDPDPPDDDDPPPDDDDPDPDDPDDPPDD

pLDDT: mean 75.59, std 17.84, range [38.66, 97.12]

Radius of gyration: 21.3 Å; Cα contacts (8 Å, |Δi|>4): 42; chains: 1; bounding box: 44×34×51 Å

Sequence (97 aa):
MAWVKGQSGNPNGRPRKKRALSALLRTVGGTKTDDGKVKKRLLAEKIWELALTGDLVAARIIYEYCDGKPTEKLVHEIPDGKQAVIAVIEVVRPDGA

Secondary structure (DSSP, 8-state):
-PPPTT--S-TT-SPPGGGSHHHHHHHHHHSBPTTS-BHHHHHHHHHHHHHHTT-HHHHHHHHHHHT-----------TTS----------PPPP--

Mean predicted aligned error: 14.84 Å